Protein AF-A0A9J6AU09-F1 (afdb_monomer_lite)

Secondary structure (DSSP, 8-state):
-----------SSPPHHHHHHHTT-SSEEHHHHHHHHHSTT-S-HHHHHHHHHHHHIIIIIS---TTT-EE-HHHHHHHHSSGGGTS-HHHHHHHHHHHHHHHHHTT--S----SS-HHHHHHHHHHHS----TTSEEE---SS-GGGGEEESSS--S-HHHHTTS--

pLDDT: mean 73.73, std 17.38, range [27.89, 95.88]

Structure (mmCIF, N/CA/C/O backbone):
data_AF-A0A9J6AU09-F1
#
_entry.id   AF-A0A9J6AU09-F1
#
loop_
_atom_site.group_PDB
_atom_site.id
_atom_site.type_symbol
_atom_site.label_atom_id
_atom_site.label_alt_id
_atom_site.label_comp_id
_atom_site.label_asym_id
_atom_site.label_entity_id
_atom_site.label_seq_id
_atom_site.pdbx_PDB_ins_code
_atom_site.Cartn_x
_atom_site.Cartn_y
_atom_site.Cartn_z
_atom_site.occupancy
_atom_site.B_iso_or_equiv
_atom_site.auth_seq_id
_atom_site.auth_comp_id
_atom_site.auth_asym_id
_atom_site.auth_atom_id
_atom_site.pdbx_PDB_model_num
ATOM 1 N N . MET A 1 1 ? -4.269 -10.536 -23.812 1.00 27.89 1 MET A N 1
ATOM 2 C CA . MET A 1 1 ? -5.711 -10.287 -23.614 1.00 27.89 1 MET A CA 1
ATOM 3 C C . MET A 1 1 ? -5.839 -9.448 -22.351 1.00 27.89 1 MET A C 1
ATOM 5 O O . MET A 1 1 ? -5.627 -9.970 -21.268 1.00 27.89 1 MET A O 1
ATOM 9 N N . TRP A 1 2 ? -5.995 -8.131 -22.491 1.00 30.97 2 TRP A N 1
ATOM 10 C CA . TRP A 1 2 ? -5.995 -7.203 -21.355 1.00 30.97 2 TRP A CA 1
ATOM 11 C C . TRP A 1 2 ? -7.429 -7.041 -20.867 1.00 30.97 2 TRP A C 1
ATOM 13 O O . TRP A 1 2 ? -8.199 -6.270 -21.433 1.00 30.97 2 TRP A O 1
ATOM 23 N N . THR A 1 3 ? -7.816 -7.827 -19.869 1.00 30.56 3 THR A N 1
ATOM 24 C CA . THR A 1 3 ? -9.132 -7.715 -19.245 1.00 30.56 3 THR A CA 1
ATOM 25 C C . THR A 1 3 ? -9.200 -6.397 -18.483 1.00 30.56 3 THR A C 1
ATOM 27 O O . THR A 1 3 ? -8.351 -6.101 -17.642 1.00 30.56 3 THR A O 1
ATOM 30 N N . THR A 1 4 ? -10.199 -5.582 -18.804 1.00 34.25 4 THR A N 1
ATOM 31 C CA . THR A 1 4 ? -10.503 -4.323 -18.128 1.00 34.25 4 THR A CA 1
ATOM 32 C C . THR A 1 4 ? -10.828 -4.608 -16.661 1.00 34.25 4 THR A C 1
ATOM 34 O O . THR A 1 4 ? -11.941 -5.007 -16.324 1.00 34.25 4 THR A O 1
ATOM 37 N N . PHE A 1 5 ? -9.849 -4.435 -15.771 1.00 37.97 5 PHE A N 1
ATOM 38 C CA . PHE A 1 5 ? -10.085 -4.482 -14.332 1.00 37.97 5 PHE A CA 1
ATOM 39 C C . PHE A 1 5 ? -11.010 -3.320 -13.963 1.00 37.97 5 PHE A C 1
ATOM 41 O O . PHE A 1 5 ? -10.686 -2.158 -14.212 1.00 37.97 5 PHE A O 1
ATOM 48 N N . ARG A 1 6 ? -12.179 -3.626 -13.386 1.00 38.47 6 ARG A N 1
ATOM 49 C CA . ARG A 1 6 ? -13.040 -2.622 -12.749 1.00 38.47 6 ARG A CA 1
ATOM 50 C C . ARG A 1 6 ? -12.248 -1.994 -11.604 1.00 38.47 6 ARG A C 1
ATOM 52 O O . ARG A 1 6 ? -12.112 -2.578 -10.537 1.00 38.47 6 ARG A O 1
ATOM 59 N N . ILE A 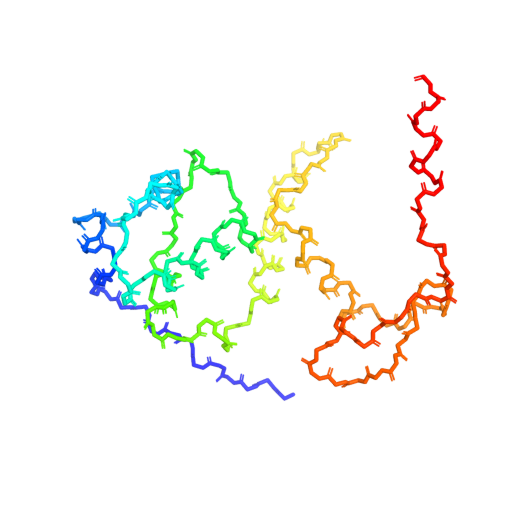1 7 ? -11.696 -0.814 -11.860 1.00 51.69 7 ILE A N 1
ATOM 60 C CA . ILE A 1 7 ? -11.048 0.024 -10.856 1.00 51.69 7 ILE A CA 1
ATOM 61 C C . ILE A 1 7 ? -12.131 0.460 -9.865 1.00 51.69 7 ILE A C 1
ATOM 63 O O . ILE A 1 7 ? -13.197 0.914 -10.286 1.00 51.69 7 ILE A O 1
ATOM 67 N N . CYS A 1 8 ? -11.856 0.325 -8.565 1.00 50.19 8 CYS A N 1
ATOM 68 C CA . CYS A 1 8 ? -12.672 0.887 -7.492 1.00 50.19 8 CYS A CA 1
ATOM 69 C C . CYS A 1 8 ? -13.097 2.318 -7.859 1.00 50.19 8 CYS A C 1
ATOM 71 O O . CYS A 1 8 ? -12.250 3.197 -8.053 1.00 50.19 8 CYS A O 1
ATOM 73 N N . VAL A 1 9 ? -14.408 2.545 -7.977 1.00 53.56 9 VAL A N 1
ATOM 74 C CA . VAL A 1 9 ? -14.971 3.876 -8.215 1.00 53.56 9 VAL A CA 1
ATOM 75 C C . VAL A 1 9 ? -14.502 4.765 -7.070 1.00 53.56 9 VAL A C 1
ATOM 77 O O . VAL A 1 9 ? -14.753 4.466 -5.903 1.00 53.56 9 VAL A O 1
ATOM 80 N N . ARG A 1 10 ? -13.777 5.842 -7.387 1.00 58.19 10 ARG A N 1
ATOM 81 C CA . ARG A 1 10 ? -13.406 6.851 -6.392 1.00 58.19 10 ARG A CA 1
ATOM 82 C C . ARG A 1 10 ? -14.696 7.442 -5.833 1.00 58.19 10 ARG A C 1
ATOM 84 O O . ARG A 1 10 ? -15.371 8.200 -6.521 1.00 58.19 10 ARG A O 1
ATOM 91 N N . SER A 1 11 ? -15.042 7.073 -4.606 1.00 63.94 11 SER A N 1
ATOM 92 C CA . SER A 1 11 ? -16.219 7.613 -3.936 1.00 63.94 11 SER A CA 1
ATOM 93 C C . SER A 1 11 ? -15.924 9.022 -3.422 1.00 63.94 11 SER A C 1
ATOM 95 O O . SER A 1 11 ? -14.887 9.243 -2.786 1.00 63.94 11 SER A O 1
ATOM 97 N N . ALA A 1 12 ? -16.844 9.956 -3.682 1.00 70.62 12 ALA A N 1
ATOM 98 C CA . ALA A 1 12 ? -16.834 11.297 -3.095 1.00 70.62 12 ALA A CA 1
ATOM 99 C C . ALA A 1 12 ? -17.125 11.270 -1.583 1.00 70.62 12 ALA A C 1
ATOM 101 O O . ALA A 1 12 ? -16.775 12.207 -0.869 1.00 70.62 12 ALA A O 1
ATOM 102 N N . ILE A 1 13 ? -17.730 10.184 -1.093 1.00 77.75 13 ILE A N 1
ATOM 103 C CA . ILE A 1 13 ? -18.074 9.997 0.316 1.00 77.75 13 ILE A CA 1
ATOM 104 C C . ILE A 1 13 ? -16.791 9.703 1.115 1.00 77.75 13 ILE A C 1
ATOM 106 O O . ILE A 1 13 ? -15.949 8.919 0.647 1.00 77.75 13 ILE A O 1
ATOM 110 N N . PRO A 1 14 ? -16.617 10.304 2.310 1.00 81.81 14 PRO A N 1
ATOM 111 C CA . PRO A 1 14 ? -15.534 9.963 3.225 1.00 81.81 14 PRO A CA 1
ATOM 112 C C . PRO A 1 14 ? -15.494 8.459 3.512 1.00 81.81 14 PRO A C 1
ATOM 114 O O . PRO A 1 14 ? -16.523 7.818 3.703 1.00 81.81 14 PRO A O 1
ATOM 117 N N . ASN A 1 15 ? -14.291 7.890 3.516 1.00 91.81 15 ASN A N 1
ATOM 118 C CA . ASN A 1 15 ? -14.109 6.480 3.837 1.00 91.81 15 ASN A CA 1
ATOM 119 C C . ASN A 1 15 ? -14.349 6.256 5.343 1.00 91.81 15 ASN A C 1
ATOM 121 O O . ASN A 1 15 ? -13.867 7.051 6.155 1.00 91.81 15 ASN A O 1
ATOM 125 N N . ARG A 1 16 ? -15.040 5.174 5.728 1.00 93.31 16 ARG A N 1
ATOM 126 C CA . ARG A 1 16 ? -15.410 4.920 7.130 1.00 93.31 16 ARG A CA 1
ATOM 127 C C . ARG A 1 16 ? -14.180 4.777 8.028 1.00 93.31 16 ARG A C 1
ATOM 129 O O . ARG A 1 16 ? -14.194 5.308 9.136 1.00 93.31 16 ARG A O 1
ATOM 136 N N . LEU A 1 17 ? -13.108 4.125 7.563 1.00 93.50 17 LEU A N 1
ATOM 137 C CA . LEU A 1 17 ? -11.857 3.997 8.328 1.00 93.50 17 LEU A CA 1
ATOM 138 C C . LEU A 1 17 ? -11.222 5.364 8.606 1.00 93.50 17 LEU A C 1
ATOM 140 O O . LEU A 1 17 ? -10.701 5.591 9.697 1.00 93.50 17 LEU A O 1
ATOM 144 N N . ILE A 1 18 ? -11.298 6.289 7.643 1.00 93.69 18 ILE A N 1
ATOM 145 C CA . ILE A 1 18 ? -10.812 7.661 7.830 1.00 93.69 18 ILE A CA 1
ATOM 146 C C . ILE A 1 18 ? -11.649 8.358 8.900 1.00 93.69 18 ILE A C 1
ATOM 148 O O . ILE A 1 18 ? -11.094 8.852 9.877 1.00 93.69 18 ILE A O 1
ATOM 152 N N . THR A 1 19 ? -12.976 8.334 8.758 1.00 93.38 19 THR A N 1
ATOM 153 C CA . THR A 1 19 ? -13.890 8.994 9.698 1.00 93.38 19 THR A CA 1
ATOM 154 C C . THR A 1 19 ? -13.751 8.455 11.119 1.00 93.38 19 THR A C 1
ATOM 156 O O . THR A 1 19 ? -13.687 9.235 12.065 1.00 93.38 19 THR A O 1
ATOM 159 N N . LYS A 1 20 ? -13.649 7.132 11.272 1.00 94.88 20 LYS A N 1
ATOM 160 C CA . LYS A 1 20 ? -13.580 6.457 12.572 1.00 94.88 20 LYS A CA 1
ATOM 161 C C . LYS A 1 20 ? -12.263 6.710 13.307 1.00 94.88 20 LYS A C 1
ATOM 163 O O . LYS A 1 20 ? -12.280 6.997 14.497 1.00 94.88 20 LYS A O 1
ATOM 168 N N . TYR A 1 21 ? -11.125 6.619 12.615 1.00 94.62 21 TYR A N 1
ATOM 169 C CA . TYR A 1 21 ? -9.806 6.638 13.266 1.00 94.62 21 TYR A CA 1
ATOM 170 C C . TYR A 1 21 ? -9.056 7.965 13.150 1.00 94.62 21 TYR A C 1
ATOM 172 O O . TYR A 1 21 ? -8.111 8.197 13.906 1.00 94.62 21 TYR A O 1
ATOM 180 N N . PHE A 1 22 ? -9.464 8.827 12.217 1.00 93.19 22 PHE A N 1
ATOM 181 C CA . PHE A 1 22 ? -8.798 10.092 11.902 1.00 93.19 22 PHE A CA 1
ATOM 182 C C . PHE A 1 22 ? -9.781 11.277 11.828 1.00 93.19 22 PHE A C 1
ATOM 184 O O . PHE A 1 22 ? -9.373 12.390 11.503 1.00 93.19 22 PHE A O 1
ATOM 191 N N . GLY A 1 23 ? -11.064 11.071 12.148 1.00 88.81 23 GLY A N 1
ATOM 192 C CA . GLY A 1 23 ? -12.079 12.123 12.190 1.00 88.81 23 GLY A CA 1
ATOM 193 C C . GLY A 1 23 ? -12.394 12.716 10.813 1.00 88.81 23 GLY A C 1
ATOM 194 O O . GLY A 1 23 ? -12.402 12.027 9.796 1.00 88.81 23 GLY A O 1
ATOM 195 N N . ALA A 1 24 ? -12.646 14.025 10.758 1.00 84.44 24 ALA A N 1
ATOM 196 C CA . ALA A 1 24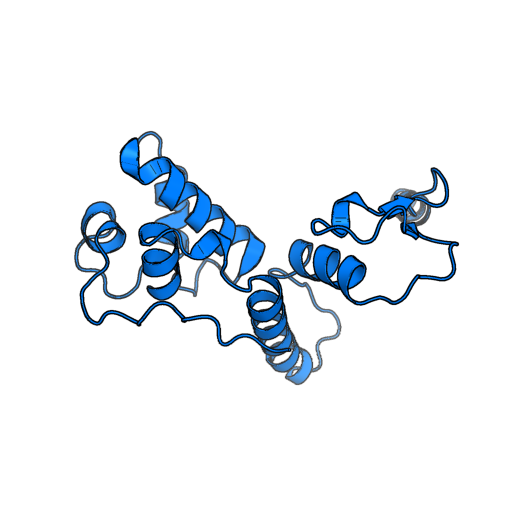 ? -13.032 14.732 9.531 1.00 84.44 24 ALA A CA 1
ATOM 197 C C . ALA A 1 24 ? -11.850 15.067 8.590 1.00 84.44 24 ALA A C 1
ATOM 199 O O . ALA A 1 24 ? -11.930 15.998 7.787 1.00 84.44 24 ALA A O 1
ATOM 200 N N . MET A 1 25 ? -10.728 14.344 8.682 1.00 84.75 25 MET A N 1
ATOM 201 C CA . MET A 1 25 ? -9.572 14.594 7.820 1.00 84.75 25 MET A CA 1
ATOM 202 C C . MET A 1 25 ? -9.877 14.249 6.360 1.00 84.75 25 MET A C 1
ATOM 204 O O . MET A 1 25 ? -10.305 13.148 6.028 1.00 84.75 25 MET A O 1
ATOM 208 N N . THR A 1 26 ? -9.561 15.175 5.455 1.00 81.12 26 THR A N 1
ATOM 209 C CA . THR A 1 26 ? -9.650 14.941 4.002 1.00 81.12 26 THR A CA 1
ATOM 210 C C . THR A 1 26 ? -8.448 14.164 3.461 1.00 81.12 26 THR A C 1
ATOM 212 O O . THR A 1 26 ? -8.542 13.488 2.437 1.00 81.12 26 THR A O 1
ATOM 215 N N . LYS A 1 27 ? -7.304 14.254 4.148 1.00 86.38 27 LYS A N 1
ATOM 216 C CA . LYS A 1 27 ? -6.060 13.542 3.843 1.00 86.38 27 LYS A CA 1
ATOM 217 C C . LYS A 1 27 ? -5.437 13.076 5.148 1.00 86.38 27 LYS A C 1
ATOM 219 O O . LYS A 1 27 ? -5.180 13.901 6.016 1.00 86.38 27 LYS A O 1
ATOM 224 N N . VAL A 1 28 ? -5.146 11.783 5.260 1.00 92.06 28 VAL A N 1
ATOM 225 C CA . VAL A 1 28 ? -4.476 11.222 6.440 1.00 92.06 28 VAL A CA 1
ATOM 226 C C . VAL A 1 28 ? -2.961 11.327 6.245 1.00 92.06 28 VAL A C 1
ATOM 228 O O . VAL A 1 28 ? -2.433 10.699 5.318 1.00 92.06 28 VAL A O 1
ATOM 231 N N . PRO A 1 29 ? -2.229 12.111 7.063 1.00 93.44 29 PRO A N 1
ATOM 232 C CA . PRO A 1 29 ? -0.773 12.149 7.002 1.00 93.44 29 PRO A CA 1
ATOM 233 C C . PRO A 1 29 ? -0.193 10.761 7.266 1.00 93.44 29 PRO A C 1
ATOM 235 O O . PRO A 1 29 ? -0.608 10.067 8.195 1.00 93.44 29 PRO A O 1
ATOM 238 N N . LYS A 1 30 ? 0.797 10.354 6.472 1.00 91.44 30 LYS A N 1
ATOM 239 C CA . LYS A 1 30 ? 1.389 9.021 6.593 1.00 91.44 30 LYS A CA 1
ATOM 240 C C . LYS A 1 30 ? 2.051 8.819 7.956 1.00 91.44 30 LYS A C 1
ATOM 242 O O . LYS A 1 30 ? 1.862 7.776 8.568 1.00 91.44 30 LYS A O 1
ATOM 247 N N . LEU A 1 31 ? 2.762 9.830 8.459 1.00 91.38 31 LEU A N 1
ATOM 248 C CA . LEU A 1 31 ? 3.353 9.799 9.799 1.00 91.38 31 LEU A CA 1
ATOM 249 C C . LEU A 1 31 ? 2.301 9.575 10.896 1.00 91.38 31 LEU A C 1
ATOM 251 O O . LEU A 1 31 ? 2.510 8.743 11.773 1.00 91.38 31 LEU A O 1
ATOM 255 N N . LEU A 1 32 ? 1.161 10.270 10.813 1.00 93.56 32 LEU A N 1
ATOM 256 C CA . LEU A 1 32 ? 0.063 10.120 11.769 1.00 93.56 32 LEU A CA 1
ATOM 257 C C . LEU A 1 32 ? -0.479 8.686 11.763 1.00 93.56 32 LEU A C 1
ATOM 259 O O . LEU A 1 32 ? -0.625 8.081 12.821 1.00 93.56 32 LEU A O 1
ATOM 263 N N . PHE A 1 33 ? -0.722 8.129 10.574 1.00 94.38 33 PHE A N 1
ATOM 264 C CA . PHE A 1 33 ? -1.166 6.744 10.430 1.00 94.38 33 PHE A CA 1
ATOM 265 C C . PHE A 1 33 ? -0.157 5.751 11.026 1.00 94.38 33 PHE A C 1
ATOM 267 O O . PHE A 1 33 ? -0.549 4.873 11.787 1.00 94.38 33 PHE A O 1
ATOM 274 N N . LEU A 1 34 ? 1.138 5.892 10.719 1.00 92.00 34 LEU A N 1
ATOM 275 C CA . LEU A 1 34 ? 2.168 4.966 11.203 1.00 92.00 34 LEU A CA 1
ATOM 276 C C . LEU A 1 34 ? 2.364 5.041 12.720 1.00 92.00 34 LEU A C 1
ATOM 278 O O . LEU A 1 34 ? 2.587 4.009 13.346 1.00 92.00 34 LEU A O 1
ATOM 282 N N . ASN A 1 35 ? 2.283 6.236 13.309 1.00 93.56 35 ASN A N 1
ATOM 283 C CA . ASN A 1 35 ? 2.349 6.395 14.761 1.00 93.56 35 ASN A CA 1
ATOM 284 C C . ASN A 1 35 ? 1.145 5.725 15.424 1.00 93.56 35 ASN A C 1
ATOM 286 O O . ASN A 1 35 ? 1.333 4.888 16.302 1.00 93.56 35 ASN A O 1
ATOM 290 N N . LYS A 1 36 ? -0.064 5.985 14.911 1.00 94.75 36 LYS A N 1
ATOM 291 C CA . LYS A 1 36 ? -1.283 5.326 15.386 1.00 94.75 36 LYS A CA 1
ATOM 292 C C . LYS A 1 36 ? -1.197 3.804 15.247 1.00 94.75 36 LYS A C 1
ATOM 294 O O . LYS A 1 36 ? -1.567 3.084 16.160 1.00 94.75 36 LYS A O 1
ATOM 299 N N . PHE A 1 37 ? -0.650 3.291 14.146 1.00 93.50 37 PHE A N 1
ATOM 300 C CA . PHE A 1 37 ? -0.499 1.848 13.940 1.00 93.50 37 PHE A CA 1
ATOM 301 C C . PHE A 1 37 ? 0.428 1.165 14.952 1.00 93.50 37 PHE A C 1
ATOM 303 O O . PHE A 1 37 ? 0.251 -0.015 15.236 1.00 93.50 37 PHE A O 1
ATOM 310 N N . LYS A 1 38 ? 1.392 1.894 15.522 1.00 91.62 38 LYS A N 1
ATOM 311 C CA . LYS A 1 38 ? 2.284 1.372 16.568 1.00 91.62 38 LYS A CA 1
ATOM 312 C C . LYS A 1 38 ? 1.668 1.414 17.965 1.00 91.62 38 LYS A C 1
ATOM 314 O O . LYS A 1 38 ? 2.161 0.725 18.852 1.00 91.62 38 LYS A O 1
ATOM 319 N N . GLU A 1 39 ? 0.636 2.226 18.173 1.00 93.25 39 GLU A N 1
ATOM 320 C CA . GLU A 1 39 ? -0.056 2.295 19.456 1.00 93.25 39 GLU A CA 1
ATOM 321 C C . GLU A 1 39 ? -0.845 0.996 19.697 1.00 93.25 39 GLU A C 1
ATOM 323 O O . GLU A 1 39 ? -1.603 0.557 18.823 1.00 93.25 39 GLU A O 1
ATOM 328 N N . PRO A 1 40 ? -0.702 0.368 20.876 1.00 88.56 40 PRO A N 1
ATOM 329 C CA . PRO A 1 40 ? -1.477 -0.816 21.211 1.00 88.56 40 PRO A CA 1
ATOM 330 C C . PRO A 1 40 ? -2.970 -0.473 21.237 1.00 88.56 40 PRO A C 1
ATOM 332 O O . PRO A 1 40 ? -3.372 0.563 21.761 1.00 88.56 40 PRO A O 1
ATOM 335 N N . ASN A 1 41 ? -3.801 -1.360 20.684 1.00 88.25 41 ASN A N 1
ATOM 336 C CA . ASN A 1 41 ? -5.263 -1.209 20.642 1.00 88.25 41 ASN A CA 1
ATOM 337 C C . ASN A 1 41 ? -5.775 0.058 19.930 1.00 88.25 41 ASN A C 1
ATOM 339 O O . ASN A 1 41 ? -6.891 0.504 20.180 1.00 88.25 41 ASN A O 1
ATOM 343 N N . SER A 1 42 ? -4.996 0.614 19.001 1.00 91.19 42 SER A N 1
ATOM 344 C CA . SER A 1 42 ? -5.386 1.797 18.222 1.00 91.19 42 SER A CA 1
ATOM 345 C C . SER A 1 42 ? -6.480 1.552 17.179 1.00 91.19 42 SER A C 1
ATOM 347 O O . SER A 1 42 ? -7.110 2.508 16.712 1.00 91.19 42 SER A O 1
ATOM 349 N N . PHE A 1 43 ? -6.701 0.283 16.832 1.00 95.00 43 PHE A N 1
ATOM 350 C CA . PHE A 1 43 ? -7.742 -0.190 15.929 1.00 95.00 43 PHE A CA 1
ATOM 351 C C . PHE A 1 43 ? -8.547 -1.304 16.592 1.00 95.00 43 PHE A C 1
ATOM 353 O O . PHE A 1 43 ? -8.000 -2.112 17.345 1.00 95.00 43 PHE A O 1
ATOM 360 N N . GLU A 1 44 ? -9.835 -1.360 16.266 1.00 95.31 44 GLU A N 1
ATOM 361 C CA . GLU A 1 44 ? -10.734 -2.426 16.716 1.00 95.31 44 GLU A CA 1
ATOM 362 C C . GLU A 1 44 ? -10.467 -3.718 15.941 1.00 95.31 44 GLU A C 1
ATOM 364 O O . GLU A 1 44 ? -9.959 -3.674 14.818 1.00 95.31 44 GLU A O 1
ATOM 369 N N . ASP A 1 45 ? -10.833 -4.865 16.517 1.00 93.62 45 ASP A N 1
ATOM 370 C CA . ASP A 1 45 ? -10.565 -6.191 15.944 1.00 93.62 45 ASP A CA 1
ATOM 371 C C . ASP A 1 45 ? -11.025 -6.343 14.494 1.00 93.62 45 ASP A C 1
ATOM 373 O O . ASP A 1 45 ? -10.257 -6.800 13.646 1.00 93.62 45 ASP A O 1
ATOM 377 N N . GLU A 1 46 ? -12.231 -5.872 14.184 1.00 93.88 46 GLU A N 1
ATOM 378 C CA . GLU A 1 46 ? -12.812 -5.943 12.838 1.00 93.88 46 GLU A CA 1
ATOM 379 C C . GLU A 1 46 ? -12.015 -5.148 11.788 1.00 93.88 46 GLU A C 1
ATOM 381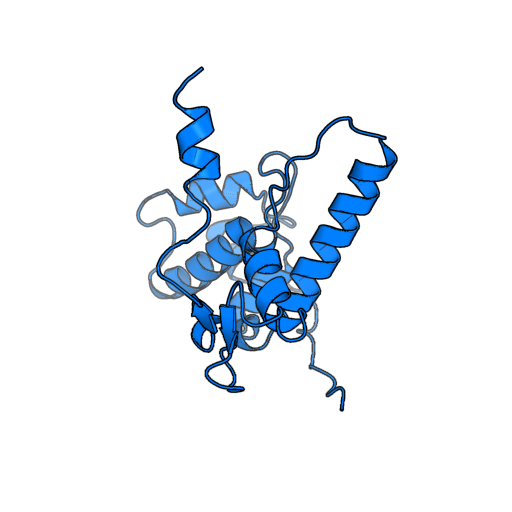 O O . GLU A 1 46 ? -12.017 -5.473 10.597 1.00 93.88 46 GLU A O 1
ATOM 386 N N . ASP A 1 47 ? -11.311 -4.101 12.224 1.00 95.88 47 ASP A N 1
ATOM 387 C CA . ASP A 1 47 ? -10.586 -3.169 11.363 1.00 95.88 47 ASP A CA 1
ATOM 388 C C . ASP A 1 47 ? -9.063 -3.384 11.406 1.00 95.88 47 ASP A C 1
ATOM 390 O O . ASP A 1 47 ? -8.348 -2.883 10.529 1.00 95.88 47 ASP A O 1
ATOM 394 N N . ARG A 1 48 ? -8.540 -4.154 12.372 1.00 94.25 48 ARG A N 1
ATOM 395 C CA . ARG A 1 48 ? -7.099 -4.428 12.531 1.00 94.25 48 ARG A CA 1
ATOM 396 C C . ARG A 1 48 ? -6.478 -4.995 11.262 1.00 94.25 48 ARG A C 1
ATOM 398 O O . ARG A 1 48 ? -5.449 -4.495 10.811 1.00 94.25 48 ARG A O 1
ATOM 405 N N . PHE A 1 49 ? -7.115 -5.990 10.650 1.00 94.81 49 PHE A N 1
ATOM 406 C CA . PHE A 1 49 ? -6.594 -6.619 9.437 1.00 94.81 49 PHE A CA 1
ATOM 407 C C . PHE A 1 49 ? -6.506 -5.630 8.263 1.00 94.81 49 PHE A C 1
ATOM 409 O O . PHE A 1 49 ? -5.458 -5.517 7.627 1.00 94.81 49 PHE A O 1
ATOM 416 N N . LYS A 1 50 ? -7.561 -4.840 8.021 1.00 95.56 50 LYS A N 1
ATOM 417 C CA . LYS A 1 50 ? -7.589 -3.820 6.955 1.00 95.56 50 LYS A CA 1
ATOM 418 C C . LYS A 1 50 ? -6.510 -2.757 7.163 1.00 95.56 50 LYS A C 1
ATOM 420 O O . LYS A 1 50 ? -5.815 -2.389 6.216 1.00 95.56 50 LYS A O 1
ATOM 425 N N . ASN A 1 51 ? -6.325 -2.300 8.402 1.00 95.31 51 ASN A N 1
ATOM 426 C CA . ASN A 1 51 ? -5.255 -1.364 8.746 1.00 95.31 51 ASN A CA 1
ATOM 427 C C . ASN A 1 51 ? -3.865 -2.005 8.614 1.00 95.31 51 ASN A C 1
ATOM 429 O O . ASN A 1 51 ? -2.933 -1.327 8.193 1.00 95.31 51 ASN A O 1
ATOM 433 N N . GLY A 1 52 ? -3.723 -3.305 8.886 1.00 95.19 52 GLY A N 1
ATOM 434 C CA . GLY A 1 52 ? -2.492 -4.064 8.641 1.00 95.19 52 GLY A CA 1
ATOM 435 C C . GLY A 1 52 ? -2.124 -4.122 7.159 1.00 95.19 52 GLY A C 1
ATOM 436 O O . GLY A 1 52 ? -0.985 -3.842 6.785 1.00 95.19 52 GLY A O 1
ATOM 437 N N . VAL A 1 53 ? -3.103 -4.386 6.291 1.00 94.88 53 VAL A N 1
ATOM 438 C CA . VAL A 1 53 ? -2.916 -4.325 4.834 1.00 94.88 53 VAL A CA 1
ATOM 439 C C . VAL A 1 53 ? -2.547 -2.904 4.394 1.00 94.88 53 VAL A C 1
ATOM 441 O O . VAL A 1 53 ? -1.619 -2.720 3.608 1.00 94.88 53 VAL A O 1
ATOM 444 N N . LEU A 1 54 ? -3.209 -1.877 4.934 1.00 94.75 54 LEU A N 1
ATOM 445 C CA . LEU A 1 54 ? -2.897 -0.482 4.620 1.00 94.75 54 LEU A CA 1
ATOM 446 C C . LEU A 1 54 ? -1.490 -0.073 5.088 1.00 94.75 54 LEU A C 1
ATOM 448 O O . LEU A 1 54 ? -0.778 0.643 4.376 1.00 94.75 54 LEU A O 1
ATOM 452 N N . TYR A 1 55 ? -1.057 -0.560 6.252 1.00 92.88 55 TYR A N 1
ATOM 453 C CA . TYR A 1 55 ? 0.312 -0.416 6.738 1.00 92.88 55 TYR A CA 1
ATOM 454 C C . TYR A 1 55 ? 1.303 -1.060 5.777 1.00 92.88 55 TYR A C 1
ATOM 456 O O . TYR A 1 55 ? 2.294 -0.424 5.411 1.00 92.88 55 TYR A O 1
ATOM 464 N N . PHE A 1 56 ? 1.007 -2.269 5.300 1.00 89.62 56 PHE A N 1
ATOM 465 C CA . PHE A 1 56 ? 1.854 -2.956 4.337 1.00 89.62 56 PHE A CA 1
ATOM 466 C C . PHE A 1 56 ? 1.975 -2.177 3.018 1.00 89.62 56 PHE A C 1
ATOM 468 O O . PHE A 1 56 ? 3.084 -1.890 2.565 1.00 89.62 56 PHE A O 1
ATOM 475 N N . ILE A 1 57 ? 0.844 -1.758 2.440 1.00 89.31 57 ILE A N 1
ATOM 476 C CA . ILE A 1 57 ? 0.800 -0.974 1.198 1.00 89.31 57 ILE A CA 1
ATOM 477 C C . ILE A 1 57 ? 1.600 0.322 1.357 1.00 89.31 57 ILE A C 1
ATOM 479 O O . ILE A 1 57 ? 2.503 0.604 0.568 1.00 89.31 57 ILE A O 1
ATOM 483 N N . SER A 1 58 ? 1.293 1.101 2.396 1.00 87.31 58 SER A N 1
ATOM 484 C CA . SER A 1 58 ? 1.894 2.420 2.596 1.00 87.31 58 SER A CA 1
ATOM 485 C C . SER A 1 58 ? 3.382 2.344 2.944 1.00 87.31 58 SER A C 1
ATOM 487 O O . SER A 1 58 ? 4.152 3.221 2.547 1.00 87.31 58 SER A O 1
ATOM 489 N N . THR A 1 59 ? 3.819 1.313 3.666 1.00 84.56 59 THR A N 1
ATOM 490 C CA . THR A 1 59 ? 5.212 1.178 4.111 1.00 84.56 59 THR 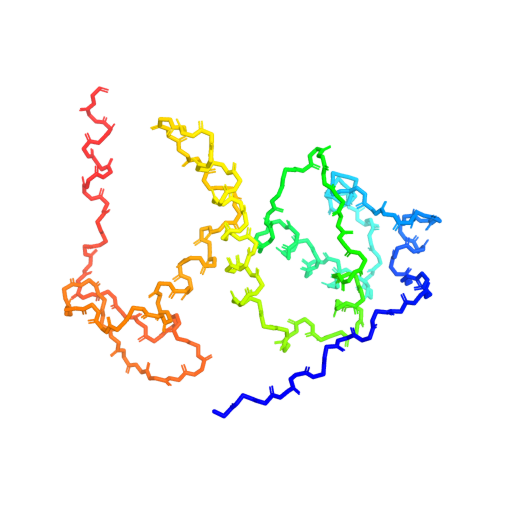A CA 1
ATOM 491 C C . THR A 1 59 ? 6.088 0.535 3.045 1.00 84.56 59 THR A C 1
ATOM 493 O O . THR A 1 59 ? 7.154 1.071 2.747 1.00 84.56 59 THR A O 1
ATOM 496 N N . PHE A 1 60 ? 5.638 -0.567 2.440 1.00 80.50 60 PHE A N 1
ATOM 497 C CA . PHE A 1 60 ? 6.478 -1.398 1.575 1.00 80.50 60 PHE A CA 1
ATOM 498 C C . PHE A 1 60 ? 6.210 -1.201 0.083 1.00 80.50 60 PHE A C 1
ATOM 500 O O . PHE A 1 60 ? 7.163 -1.184 -0.694 1.00 80.50 60 PHE A O 1
ATOM 507 N N . LEU A 1 61 ? 4.950 -1.034 -0.334 1.00 81.00 61 LEU A N 1
ATOM 508 C CA . LEU A 1 61 ? 4.609 -0.995 -1.764 1.00 81.00 61 LEU A CA 1
ATOM 509 C C . LEU A 1 61 ? 4.757 0.394 -2.374 1.00 81.00 61 LEU A C 1
ATOM 511 O O . LEU A 1 61 ? 5.263 0.534 -3.484 1.00 81.00 61 LEU A O 1
ATOM 515 N N . THR A 1 62 ? 4.319 1.428 -1.663 1.00 76.88 62 THR A N 1
ATOM 516 C CA . THR A 1 62 ? 4.323 2.794 -2.203 1.00 76.88 62 THR A CA 1
ATOM 517 C C . THR A 1 62 ? 5.526 3.605 -1.744 1.00 76.88 62 THR A C 1
ATOM 519 O O . THR A 1 62 ? 5.651 4.758 -2.156 1.00 76.88 62 THR A O 1
ATOM 522 N N . ALA A 1 63 ? 6.367 3.023 -0.866 1.00 67.06 63 ALA A N 1
ATOM 523 C CA . ALA A 1 63 ? 6.962 3.696 0.289 1.00 67.06 63 ALA A CA 1
ATOM 524 C C . ALA A 1 63 ? 6.707 5.205 0.275 1.00 67.06 63 ALA A C 1
ATOM 526 O O . ALA A 1 63 ? 5.578 5.524 0.542 1.00 67.06 63 ALA A O 1
ATOM 527 N N . SER A 1 64 ? 7.574 6.141 -0.087 1.00 72.50 64 SER A N 1
ATOM 528 C CA . SER A 1 64 ? 7.343 7.608 0.005 1.00 72.50 64 SER A CA 1
ATOM 529 C C . SER A 1 64 ? 7.732 8.222 1.343 1.00 72.50 64 SER A C 1
ATOM 531 O O . SER A 1 64 ? 7.606 7.607 2.404 1.00 72.50 64 SER A O 1
ATOM 533 N N . GLU A 1 65 ? 8.270 9.443 1.257 1.00 72.50 65 GLU A N 1
ATOM 534 C CA . GLU A 1 65 ? 8.823 10.194 2.384 1.00 72.50 65 GLU A CA 1
ATOM 535 C C . GLU A 1 65 ? 7.741 10.416 3.446 1.00 72.50 65 GLU A C 1
ATOM 537 O O . GLU A 1 65 ? 6.756 11.122 3.217 1.00 72.50 65 GLU A O 1
ATOM 542 N N . VAL A 1 66 ? 7.914 9.770 4.600 1.00 73.56 66 VAL A N 1
ATOM 543 C CA . VAL A 1 66 ? 6.887 9.661 5.646 1.00 73.56 66 VAL A CA 1
ATOM 544 C C . VAL A 1 66 ? 6.456 11.029 6.181 1.00 73.56 66 VAL A C 1
ATOM 546 O O . VAL A 1 66 ? 5.275 11.234 6.447 1.00 73.56 66 VAL A O 1
ATOM 549 N N . SER A 1 67 ? 7.389 11.977 6.282 1.00 72.31 67 SER A N 1
ATOM 550 C CA . SER A 1 67 ? 7.159 13.314 6.842 1.00 72.31 67 SER A CA 1
ATOM 551 C C . SER A 1 67 ? 6.381 14.264 5.926 1.00 72.31 67 SER A C 1
ATOM 553 O O . SER A 1 67 ? 5.846 15.255 6.410 1.00 72.31 67 SER A O 1
ATOM 555 N N . LYS A 1 68 ? 6.303 13.989 4.616 1.00 76.00 68 LYS A N 1
ATOM 556 C CA . LYS A 1 68 ? 5.741 14.927 3.620 1.00 76.00 68 LYS A CA 1
ATOM 557 C C . LYS A 1 68 ? 4.580 14.363 2.811 1.00 76.00 68 LYS A C 1
ATOM 559 O O . LYS A 1 68 ? 4.074 15.033 1.913 1.00 76.00 68 LYS A O 1
ATOM 564 N N . THR A 1 69 ? 4.174 13.125 3.076 1.00 86.06 69 THR A N 1
ATOM 565 C CA . THR A 1 69 ? 3.163 12.440 2.265 1.00 86.06 69 THR A CA 1
ATOM 566 C C . THR A 1 69 ? 1.935 12.063 3.079 1.00 86.06 69 THR A C 1
ATOM 568 O O . THR A 1 69 ? 1.994 11.839 4.287 1.00 86.06 69 THR A O 1
ATOM 571 N N . SER A 1 70 ? 0.794 12.030 2.397 1.00 91.38 70 SER A N 1
ATOM 572 C CA . SER A 1 70 ? -0.468 11.518 2.929 1.00 91.38 70 SER A CA 1
ATOM 573 C C . SER A 1 70 ? -0.794 10.202 2.243 1.00 91.38 70 SER A C 1
ATOM 575 O O . SER A 1 70 ? -0.416 9.999 1.088 1.00 91.38 70 SER A O 1
ATOM 577 N N . ILE A 1 71 ? -1.483 9.314 2.954 1.00 91.12 71 ILE A N 1
ATOM 578 C CA . ILE A 1 71 ? -1.985 8.074 2.369 1.00 91.12 71 ILE A CA 1
ATOM 579 C C . ILE A 1 71 ? -3.180 8.445 1.480 1.00 91.12 71 ILE A C 1
ATOM 581 O O . ILE A 1 71 ? -4.143 9.040 1.977 1.00 91.12 71 ILE A O 1
ATOM 585 N N . PRO A 1 72 ? -3.143 8.139 0.170 1.00 90.25 72 PRO A N 1
ATOM 586 C CA . PRO A 1 72 ? -4.272 8.389 -0.714 1.00 90.25 72 PRO A CA 1
ATOM 587 C C . PRO A 1 72 ? -5.543 7.709 -0.199 1.00 90.25 72 PRO A C 1
ATOM 589 O O . PRO A 1 72 ? -5.524 6.512 0.083 1.00 90.25 72 PRO A O 1
ATOM 592 N N . LYS A 1 73 ? -6.670 8.439 -0.176 1.00 91.25 73 LYS A N 1
ATOM 593 C CA . LYS A 1 73 ? -8.003 7.882 0.139 1.00 91.25 73 LYS A CA 1
ATOM 594 C C . LYS A 1 73 ? -8.299 6.607 -0.655 1.00 91.25 73 LYS A C 1
ATOM 596 O O . LYS A 1 73 ? -8.880 5.672 -0.127 1.00 91.25 73 LYS A O 1
ATOM 601 N N . PHE A 1 74 ? -7.829 6.557 -1.899 1.00 91.38 74 PHE A N 1
ATOM 602 C CA . PHE A 1 74 ? -7.945 5.387 -2.760 1.00 91.38 74 PHE A CA 1
ATOM 603 C C . PHE A 1 74 ? -7.475 4.086 -2.087 1.00 91.38 74 PHE A C 1
ATOM 605 O O . PHE A 1 74 ? -8.154 3.076 -2.217 1.00 91.38 74 PHE A O 1
ATOM 612 N N . TYR A 1 75 ? -6.368 4.096 -1.336 1.00 92.31 75 TYR A N 1
ATOM 613 C CA . TYR A 1 75 ? -5.913 2.884 -0.651 1.00 92.31 75 TYR A CA 1
ATOM 614 C C . TYR A 1 75 ? -6.820 2.505 0.523 1.00 92.31 75 TYR A C 1
ATOM 616 O O . TYR A 1 75 ? -6.997 1.316 0.759 1.00 92.31 75 TYR A O 1
ATOM 624 N N . PHE A 1 76 ? -7.450 3.472 1.201 1.00 93.94 76 PHE A N 1
ATOM 625 C CA . PHE A 1 76 ? -8.480 3.188 2.208 1.00 93.94 76 PHE A CA 1
ATOM 626 C C . PHE A 1 76 ? -9.712 2.526 1.578 1.00 93.94 76 PHE A C 1
ATOM 628 O O . PHE A 1 76 ? -10.161 1.484 2.049 1.00 93.94 76 PHE A O 1
ATOM 635 N N . ASP A 1 77 ? -10.206 3.074 0.464 1.00 93.31 77 ASP A N 1
ATOM 636 C CA . ASP A 1 77 ? -11.343 2.499 -0.268 1.00 93.31 77 ASP A CA 1
ATOM 637 C C . ASP A 1 77 ? -11.019 1.081 -0.780 1.00 93.31 77 ASP A C 1
ATOM 639 O O . ASP A 1 77 ? -11.858 0.178 -0.747 1.00 93.31 77 ASP A O 1
ATOM 643 N N . LEU A 1 78 ? -9.775 0.856 -1.207 1.00 93.56 78 LEU A N 1
ATOM 644 C CA . LEU A 1 78 ? -9.299 -0.431 -1.704 1.00 93.56 78 LEU A CA 1
ATOM 645 C C . LEU A 1 78 ? -9.211 -1.501 -0.601 1.00 93.56 78 LEU A C 1
ATOM 647 O O . LEU A 1 78 ? -9.607 -2.644 -0.836 1.00 93.56 78 LEU A O 1
ATOM 651 N N . VAL A 1 79 ? -8.713 -1.152 0.594 1.00 94.44 79 VAL A N 1
ATOM 652 C CA . VAL A 1 79 ? -8.674 -2.098 1.727 1.00 94.44 79 VAL A CA 1
ATOM 653 C C . VAL A 1 79 ? -10.061 -2.366 2.294 1.00 94.44 79 VAL A C 1
ATOM 655 O O . VAL A 1 79 ? -10.361 -3.500 2.657 1.00 94.44 79 VAL A O 1
ATOM 658 N N . GLU A 1 80 ? -10.933 -1.357 2.326 1.00 93.44 80 GLU A N 1
ATOM 659 C CA . GLU A 1 80 ? -12.288 -1.514 2.849 1.00 93.44 80 GLU A CA 1
ATOM 660 C C . GLU A 1 80 ? -13.174 -2.359 1.928 1.00 93.44 80 GLU A C 1
ATOM 662 O O . GLU A 1 80 ? -13.937 -3.189 2.414 1.00 93.44 80 GLU A O 1
ATOM 667 N N . SER A 1 81 ? -13.020 -2.212 0.610 1.00 92.38 81 SER A N 1
ATOM 668 C CA . SER A 1 81 ? -13.737 -3.017 -0.389 1.00 92.38 81 SER A CA 1
ATOM 669 C C . SER A 1 81 ? -13.165 -4.423 -0.603 1.00 92.38 81 SER A C 1
ATOM 671 O O . SER A 1 81 ? -13.771 -5.219 -1.317 1.00 92.38 81 SER A O 1
ATOM 673 N N . GLY A 1 82 ? -11.986 -4.736 -0.053 1.00 92.06 82 GLY A N 1
ATOM 674 C CA . GLY A 1 82 ? -11.302 -6.018 -0.272 1.00 92.06 82 GLY A CA 1
ATOM 675 C C . GLY A 1 82 ? -10.621 -6.166 -1.643 1.00 92.06 82 GLY A C 1
ATOM 676 O O . GLY A 1 82 ? -9.933 -7.157 -1.895 1.00 92.06 82 GLY A O 1
ATOM 677 N N . GLN A 1 83 ? -10.748 -5.170 -2.526 1.00 91.88 83 GLN A N 1
ATOM 678 C CA . GLN A 1 83 ? -10.209 -5.208 -3.893 1.00 91.88 83 GLN A CA 1
ATOM 679 C C . GLN A 1 83 ? -8.680 -5.117 -3.954 1.00 91.88 83 GLN A C 1
ATOM 681 O O . GLN A 1 83 ? -8.089 -5.295 -5.016 1.00 91.88 83 GLN A O 1
ATOM 686 N N . TYR A 1 84 ? -8.009 -4.885 -2.825 1.00 90.25 84 TYR A N 1
ATOM 687 C CA . TYR A 1 84 ? -6.549 -4.909 -2.749 1.00 90.25 84 TYR A CA 1
ATOM 688 C C . TYR A 1 84 ? -5.954 -6.264 -3.164 1.00 90.25 84 TYR A C 1
ATOM 690 O O . TYR A 1 84 ? -4.796 -6.308 -3.561 1.00 90.25 84 TYR A O 1
ATOM 698 N N . THR A 1 85 ? -6.718 -7.357 -3.096 1.00 86.25 85 THR A N 1
ATOM 699 C CA . THR A 1 85 ? -6.272 -8.702 -3.504 1.00 86.25 85 THR A CA 1
ATOM 700 C C . THR A 1 85 ? -6.146 -8.862 -5.020 1.00 86.25 85 THR A C 1
ATOM 702 O O . THR A 1 85 ? -5.269 -9.581 -5.488 1.00 86.25 85 THR A O 1
ATOM 705 N N . SER A 1 86 ? -6.991 -8.176 -5.791 1.00 85.06 86 SER A N 1
ATOM 706 C CA . SER A 1 86 ? -7.006 -8.207 -7.260 1.00 85.06 86 SER A CA 1
ATOM 707 C C . SER A 1 86 ? -6.425 -6.941 -7.895 1.00 85.06 86 SER A C 1
ATOM 709 O O . SER A 1 86 ? -6.349 -6.836 -9.120 1.00 85.06 86 SER A O 1
ATOM 711 N N . TYR A 1 87 ? -6.009 -5.971 -7.076 1.00 84.75 87 TYR A N 1
ATOM 712 C CA . TYR A 1 87 ? -5.395 -4.740 -7.549 1.00 84.75 87 TYR A CA 1
ATOM 713 C C . TYR A 1 87 ? -4.029 -5.024 -8.198 1.00 84.75 87 TYR A C 1
ATOM 715 O O . TYR A 1 87 ? -3.224 -5.765 -7.628 1.00 84.75 87 TYR A O 1
ATOM 723 N N . PRO A 1 88 ? -3.716 -4.426 -9.363 1.00 83.69 88 PRO A N 1
ATOM 724 C CA . PRO A 1 88 ? -2.467 -4.681 -10.078 1.00 83.69 88 PRO A CA 1
ATOM 725 C C . PRO A 1 88 ? -1.272 -3.958 -9.426 1.00 83.69 88 PRO A C 1
ATOM 727 O O . PRO A 1 88 ? -0.693 -3.034 -10.004 1.00 83.69 88 PRO A O 1
ATOM 730 N N . TRP A 1 89 ? -0.876 -4.388 -8.222 1.00 82.56 89 TRP A N 1
ATOM 731 C CA . TRP A 1 89 ? 0.211 -3.785 -7.440 1.00 82.56 89 TRP A CA 1
ATOM 732 C C . TRP A 1 89 ? 1.529 -3.696 -8.204 1.00 82.56 89 TRP A C 1
ATOM 734 O O . TRP A 1 89 ? 2.208 -2.680 -8.099 1.00 82.56 89 TRP A O 1
ATOM 744 N N . GLY A 1 90 ? 1.862 -4.700 -9.024 1.00 76.69 90 GLY A N 1
ATOM 745 C CA . GLY A 1 90 ? 3.069 -4.672 -9.856 1.00 76.69 90 GLY A CA 1
ATOM 746 C C . GLY A 1 90 ? 3.117 -3.450 -10.782 1.00 76.69 90 GLY A C 1
ATOM 747 O O . GLY A 1 90 ? 4.117 -2.733 -10.819 1.00 76.69 90 GLY A O 1
ATOM 748 N N . ILE A 1 91 ? 2.001 -3.141 -11.456 1.00 78.31 91 ILE A N 1
ATOM 749 C CA . ILE A 1 91 ? 1.892 -1.978 -12.351 1.00 78.31 91 ILE A CA 1
ATOM 750 C C . ILE A 1 91 ? 1.946 -0.670 -11.551 1.00 78.31 91 ILE A C 1
ATOM 752 O O . ILE A 1 91 ? 2.639 0.269 -11.950 1.00 78.31 91 ILE A O 1
ATOM 756 N N . GLU A 1 92 ? 1.233 -0.590 -10.425 1.00 83.50 92 GLU A N 1
ATOM 757 C CA . GLU A 1 92 ? 1.230 0.600 -9.564 1.00 83.50 92 GLU A CA 1
ATOM 758 C C . GLU A 1 92 ? 2.638 0.913 -9.034 1.00 83.50 92 GLU A C 1
ATOM 760 O O . GLU A 1 92 ? 3.135 2.028 -9.210 1.00 83.50 92 GLU A O 1
ATOM 765 N N . CYS A 1 93 ? 3.319 -0.077 -8.451 1.00 80.25 93 CYS A N 1
ATOM 766 C CA . CYS A 1 93 ? 4.673 0.068 -7.921 1.00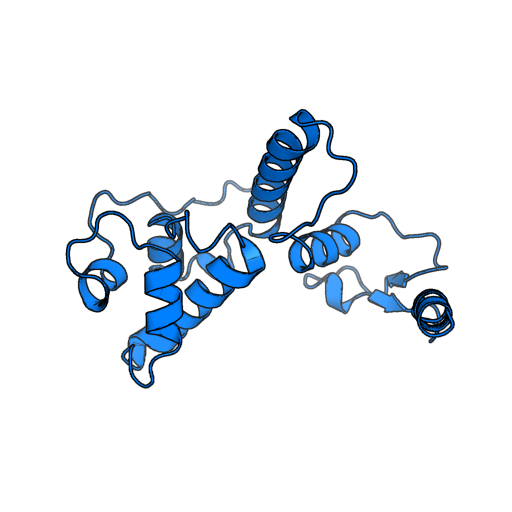 80.25 93 CYS A CA 1
ATOM 767 C C . CYS A 1 93 ? 5.679 0.462 -9.011 1.00 80.25 93 CYS A C 1
ATOM 769 O O . CYS A 1 93 ? 6.519 1.341 -8.788 1.00 80.25 93 CYS A O 1
ATOM 771 N N . PHE A 1 94 ? 5.572 -0.136 -10.204 1.00 76.50 94 PHE A N 1
ATOM 772 C CA . PHE A 1 94 ? 6.390 0.238 -11.357 1.00 76.50 94 PHE A CA 1
ATOM 773 C C . PHE A 1 94 ? 6.196 1.712 -11.730 1.00 76.50 94 PHE A C 1
ATOM 775 O O . PHE A 1 94 ? 7.169 2.455 -11.859 1.00 76.50 94 PHE A O 1
ATOM 782 N N . ARG A 1 95 ? 4.945 2.180 -11.836 1.00 80.56 95 ARG A N 1
ATOM 783 C CA . ARG A 1 95 ? 4.638 3.582 -12.172 1.00 80.56 95 ARG A CA 1
ATOM 784 C C . ARG A 1 95 ? 5.134 4.558 -11.111 1.00 80.56 95 ARG A C 1
ATOM 786 O O . ARG A 1 95 ? 5.699 5.597 -11.463 1.00 80.56 95 ARG A O 1
ATOM 793 N N . LEU A 1 96 ? 4.924 4.245 -9.831 1.00 80.38 96 LEU A N 1
ATOM 794 C CA . LEU A 1 96 ? 5.407 5.067 -8.719 1.00 80.38 96 LEU A CA 1
ATOM 795 C C . LEU A 1 96 ? 6.929 5.195 -8.758 1.00 80.38 96 LEU A C 1
ATOM 797 O O . LEU A 1 96 ? 7.464 6.293 -8.587 1.00 80.38 96 LEU A O 1
ATOM 801 N N . THR A 1 97 ? 7.619 4.107 -9.084 1.00 75.88 97 THR A N 1
ATOM 802 C CA . THR A 1 97 ? 9.076 4.129 -9.169 1.00 75.88 97 THR A CA 1
ATOM 803 C C . THR A 1 97 ? 9.565 4.850 -10.402 1.00 75.88 97 THR A C 1
ATOM 805 O O . THR A 1 97 ? 10.421 5.718 -10.271 1.00 75.88 97 THR A O 1
ATOM 808 N N . LEU A 1 98 ? 8.988 4.604 -11.576 1.00 78.06 98 LEU A N 1
ATOM 809 C CA . LEU A 1 98 ? 9.333 5.357 -12.778 1.00 78.06 98 LEU A CA 1
ATOM 810 C C . LEU A 1 98 ? 9.188 6.869 -12.540 1.00 78.06 98 LEU A C 1
ATOM 812 O O . LEU A 1 98 ? 10.062 7.648 -12.918 1.00 78.06 98 LEU A O 1
ATOM 816 N N . LYS A 1 99 ? 8.130 7.294 -11.837 1.00 79.88 99 LYS A N 1
ATOM 817 C CA . LYS A 1 99 ? 7.935 8.694 -11.437 1.00 79.88 99 LYS A CA 1
ATOM 818 C C . LYS A 1 99 ? 9.029 9.185 -10.482 1.00 79.88 99 LYS A C 1
ATOM 820 O O . LYS A 1 99 ? 9.552 10.284 -10.679 1.00 79.88 99 LYS A O 1
ATOM 825 N N . ALA A 1 100 ? 9.381 8.398 -9.465 1.00 75.12 100 ALA A N 1
ATOM 826 C CA . ALA A 1 100 ? 10.443 8.739 -8.521 1.00 75.12 100 ALA A CA 1
ATOM 827 C C . ALA A 1 100 ? 11.819 8.832 -9.207 1.00 75.12 100 ALA A C 1
ATOM 829 O O . ALA A 1 100 ? 12.542 9.802 -8.968 1.00 75.12 100 ALA A O 1
ATOM 830 N N . CYS A 1 101 ? 12.143 7.884 -10.093 1.00 73.56 101 CYS A N 1
ATOM 831 C CA . CYS A 1 101 ? 13.338 7.874 -10.935 1.00 73.56 101 CYS A CA 1
ATOM 832 C C . CYS A 1 101 ? 13.384 9.108 -11.822 1.00 73.56 101 CYS A C 1
ATOM 834 O O . CYS A 1 101 ? 14.341 9.863 -11.748 1.00 73.56 101 CYS A O 1
ATOM 836 N N . ASN A 1 102 ? 12.329 9.381 -12.591 1.00 74.81 102 ASN A N 1
ATOM 837 C CA . ASN A 1 102 ? 12.292 10.534 -13.488 1.00 74.81 102 ASN A CA 1
ATOM 838 C C . ASN A 1 102 ? 12.483 11.857 -12.741 1.00 74.81 102 ASN A C 1
ATOM 840 O O . ASN A 1 102 ? 13.191 12.736 -13.219 1.00 74.81 102 ASN A O 1
ATOM 844 N N . HIS A 1 103 ? 11.883 12.018 -11.560 1.00 71.88 103 HIS A N 1
ATOM 845 C CA . HIS A 1 103 ? 12.065 13.233 -10.767 1.00 71.88 103 HIS A CA 1
ATOM 846 C C . HIS A 1 103 ? 13.491 13.367 -10.213 1.00 71.88 103 HIS A C 1
ATOM 848 O O . HIS A 1 103 ? 14.041 14.465 -10.163 1.00 71.88 103 HIS A O 1
ATOM 854 N N . ARG A 1 104 ? 14.088 12.263 -9.754 1.00 70.62 104 ARG A N 1
ATOM 855 C CA . ARG A 1 104 ? 15.395 12.281 -9.087 1.00 70.62 104 ARG A CA 1
ATOM 856 C C . ARG A 1 104 ? 16.566 12.239 -10.075 1.00 70.62 104 ARG A C 1
ATOM 858 O O . ARG A 1 104 ? 17.517 12.974 -9.861 1.00 70.62 104 ARG A O 1
ATOM 865 N N . LEU A 1 105 ? 16.469 11.500 -11.178 1.00 70.50 105 LEU A N 1
ATOM 866 C CA . LEU A 1 105 ? 17.472 11.463 -12.252 1.00 70.50 105 LEU A CA 1
ATOM 867 C C . LEU A 1 105 ? 17.573 12.794 -13.000 1.00 70.50 105 LEU A C 1
ATOM 869 O O . LEU A 1 105 ? 18.672 13.207 -13.341 1.00 70.50 105 LEU A O 1
ATOM 873 N N . LYS A 1 106 ? 16.466 13.538 -13.144 1.00 69.25 106 LYS A N 1
ATOM 874 C CA . LYS A 1 106 ? 16.494 14.920 -13.663 1.00 69.25 106 LYS A CA 1
ATOM 875 C C . LYS A 1 106 ? 17.386 15.872 -12.857 1.00 69.25 106 LYS A C 1
ATOM 877 O O . LYS A 1 106 ? 17.703 16.950 -13.342 1.00 69.25 106 LYS A O 1
ATOM 882 N N . ARG A 1 107 ? 17.769 15.507 -11.629 1.00 68.25 107 ARG A N 1
ATOM 883 C CA . ARG A 1 107 ? 18.669 16.295 -10.776 1.00 68.25 107 ARG A CA 1
ATOM 884 C C . ARG A 1 107 ? 20.147 15.911 -10.928 1.00 68.25 107 ARG A C 1
ATOM 886 O O . ARG A 1 107 ? 20.945 16.399 -10.139 1.00 68.25 107 ARG A O 1
ATOM 893 N N . ASN A 1 108 ? 20.497 15.045 -11.889 1.00 69.75 108 ASN A N 1
ATOM 894 C CA . ASN A 1 108 ? 21.851 14.516 -12.118 1.00 69.75 108 ASN A CA 1
ATOM 895 C C . ASN A 1 108 ? 22.595 14.126 -10.821 1.00 69.75 108 ASN A C 1
ATOM 897 O O . ASN A 1 108 ? 23.699 14.612 -10.572 1.00 69.75 108 ASN A O 1
ATOM 901 N N . PRO A 1 109 ? 21.994 13.300 -9.945 1.00 73.56 109 PRO A N 1
ATOM 902 C CA . PRO A 1 109 ? 22.623 12.951 -8.682 1.00 73.56 109 PRO A CA 1
ATOM 903 C C . PRO A 1 109 ? 23.807 12.001 -8.910 1.00 73.56 109 PRO A C 1
ATOM 905 O O . PRO A 1 109 ? 23.739 11.108 -9.751 1.00 73.56 109 PRO A O 1
ATOM 908 N N . THR A 1 110 ? 24.864 12.140 -8.110 1.00 71.56 110 THR A N 1
ATOM 909 C CA . THR A 1 110 ? 26.023 11.227 -8.122 1.00 71.56 110 THR A CA 1
ATOM 910 C C . THR A 1 110 ? 25.701 9.845 -7.547 1.00 71.56 110 THR A C 1
ATOM 912 O O . THR A 1 110 ? 26.394 8.876 -7.833 1.00 71.56 110 THR A O 1
ATOM 915 N N . SER A 1 111 ? 24.641 9.733 -6.740 1.00 65.81 111 SER A N 1
ATOM 916 C CA . SER A 1 111 ? 24.123 8.467 -6.216 1.00 65.81 111 SER A CA 1
ATOM 917 C C . SER A 1 111 ? 22.631 8.568 -5.898 1.00 65.81 111 SER A C 1
ATOM 919 O O . SER A 1 111 ? 22.091 9.654 -5.667 1.00 65.81 111 SER A O 1
ATOM 921 N N . PHE A 1 112 ? 21.937 7.429 -5.889 1.00 64.62 112 PHE A N 1
ATOM 922 C CA . PHE A 1 112 ? 20.500 7.394 -5.663 1.00 64.62 112 PHE A CA 1
ATOM 923 C C . PHE A 1 112 ? 20.074 6.239 -4.757 1.00 64.62 112 PHE A C 1
ATOM 925 O O . PHE A 1 112 ? 20.301 5.075 -5.070 1.00 64.62 112 PHE A O 1
ATOM 932 N N . ARG A 1 113 ? 19.383 6.557 -3.653 1.00 64.44 113 ARG A N 1
ATOM 933 C CA . ARG A 1 113 ? 18.765 5.555 -2.776 1.00 64.44 113 ARG A CA 1
ATOM 934 C C . ARG A 1 113 ? 17.288 5.382 -3.114 1.00 64.44 113 ARG A C 1
ATOM 936 O O . ARG A 1 113 ? 16.476 6.304 -2.941 1.00 64.44 113 ARG A O 1
ATOM 943 N N . PHE A 1 114 ? 16.933 4.176 -3.541 1.00 63.53 114 PHE A N 1
ATOM 944 C CA . PHE A 1 114 ? 15.546 3.746 -3.645 1.00 63.53 114 PHE A CA 1
ATOM 945 C C . PHE A 1 114 ? 14.987 3.546 -2.239 1.00 63.53 114 PHE A C 1
ATOM 947 O O . PHE A 1 114 ? 15.526 2.775 -1.458 1.00 63.53 114 PHE A O 1
ATOM 954 N N . SER A 1 115 ? 13.914 4.255 -1.892 1.00 58.34 115 SER A N 1
ATOM 955 C CA . SER A 1 115 ? 13.196 3.998 -0.638 1.00 58.34 115 SER A CA 1
ATOM 956 C C . SER A 1 115 ? 11.910 3.197 -0.834 1.00 58.34 115 SER A C 1
ATOM 958 O O . SER A 1 115 ? 11.310 2.812 0.155 1.00 58.34 115 SER A O 1
ATOM 960 N N . GLN A 1 116 ? 11.476 2.963 -2.081 1.00 61.09 116 GLN A N 1
ATOM 961 C CA . GLN A 1 116 ? 10.070 2.662 -2.420 1.00 61.09 116 GLN A CA 1
ATOM 962 C C . GLN A 1 116 ? 9.897 1.436 -3.315 1.00 61.09 116 GLN A C 1
ATOM 964 O O . GLN A 1 116 ? 8.860 1.298 -3.952 1.00 61.09 116 GLN A O 1
ATOM 969 N N . PHE A 1 117 ? 10.927 0.590 -3.442 1.00 63.41 117 PHE A N 1
ATOM 970 C CA . PHE A 1 117 ? 10.967 -0.286 -4.612 1.00 63.41 117 PHE A CA 1
ATOM 971 C C . PHE A 1 117 ? 11.754 -1.590 -4.509 1.00 63.41 117 PHE A C 1
ATOM 973 O O . PHE A 1 117 ? 11.760 -2.335 -5.479 1.00 63.41 117 PHE A O 1
ATOM 980 N N . HIS A 1 118 ? 12.398 -1.923 -3.387 1.00 63.66 118 HIS A N 1
ATOM 981 C CA . HIS A 1 118 ? 13.212 -3.147 -3.363 1.00 63.66 118 HIS A CA 1
ATOM 982 C C . HIS A 1 118 ? 12.368 -4.407 -3.589 1.00 63.66 118 HIS A C 1
ATOM 984 O O . HIS A 1 118 ? 12.719 -5.214 -4.439 1.00 63.66 118 HIS A O 1
ATOM 990 N N . LEU A 1 119 ? 11.212 -4.526 -2.927 1.00 61.81 119 LEU A N 1
ATOM 991 C CA . LEU A 1 119 ? 10.370 -5.720 -3.047 1.00 61.81 119 LEU A CA 1
ATOM 992 C C . LEU A 1 119 ? 9.656 -5.804 -4.404 1.00 61.81 119 LEU A C 1
ATOM 994 O O . LEU A 1 119 ? 9.609 -6.863 -5.018 1.00 61.81 119 LEU A O 1
ATOM 998 N N . ALA A 1 120 ? 9.133 -4.683 -4.906 1.00 62.03 120 ALA A N 1
ATOM 999 C CA . ALA A 1 120 ? 8.470 -4.659 -6.206 1.00 62.03 120 ALA A CA 1
ATOM 1000 C C . ALA A 1 120 ? 9.460 -4.866 -7.361 1.00 62.03 120 ALA A C 1
ATOM 1002 O O . ALA A 1 120 ? 9.122 -5.575 -8.296 1.00 62.03 120 ALA A O 1
ATOM 1003 N N . LEU A 1 121 ? 10.682 -4.320 -7.288 1.00 66.69 121 LEU A N 1
ATOM 1004 C CA . LEU A 1 121 ? 11.731 -4.602 -8.270 1.00 66.69 121 LEU A CA 1
ATOM 1005 C C . LEU A 1 121 ? 12.225 -6.045 -8.162 1.00 66.69 121 LEU A C 1
ATOM 1007 O O . LEU A 1 121 ? 12.475 -6.645 -9.193 1.00 66.69 121 LEU A O 1
ATOM 1011 N N . GLN A 1 122 ? 12.313 -6.625 -6.959 1.00 67.19 122 GLN A N 1
ATOM 1012 C CA . GLN A 1 122 ? 12.586 -8.058 -6.797 1.00 67.19 122 GLN A CA 1
ATOM 1013 C C . GLN A 1 122 ? 11.516 -8.889 -7.511 1.00 67.19 122 GLN A C 1
ATOM 1015 O O . GLN A 1 122 ? 11.855 -9.687 -8.378 1.00 67.19 122 GLN A O 1
ATOM 1020 N N . ILE A 1 123 ? 10.232 -8.655 -7.222 1.00 63.78 123 ILE A N 1
ATOM 1021 C CA . ILE A 1 123 ? 9.118 -9.349 -7.887 1.00 63.78 123 ILE A CA 1
ATOM 1022 C C . ILE A 1 123 ? 9.191 -9.139 -9.405 1.00 63.78 123 ILE A C 1
ATOM 1024 O O . ILE A 1 123 ? 9.166 -10.106 -10.157 1.00 63.78 123 ILE A O 1
ATOM 1028 N N . TRP A 1 124 ? 9.361 -7.897 -9.859 1.00 67.88 124 TRP A N 1
ATOM 1029 C CA . TRP A 1 124 ? 9.364 -7.542 -11.278 1.00 67.88 124 TRP A CA 1
ATOM 1030 C C . TRP A 1 124 ? 10.572 -8.101 -12.037 1.00 67.88 124 TRP A C 1
ATOM 1032 O O . TRP A 1 124 ? 10.429 -8.564 -13.163 1.00 67.88 124 TRP A O 1
ATOM 1042 N N . PHE A 1 125 ? 11.748 -8.126 -11.413 1.00 65.94 125 PHE A N 1
ATOM 1043 C CA . PHE A 1 125 ? 12.943 -8.784 -11.938 1.00 65.94 125 PHE A CA 1
ATOM 1044 C C . PHE A 1 125 ? 12.676 -10.276 -12.174 1.00 65.94 125 PHE A C 1
ATOM 1046 O O . PHE A 1 125 ? 12.967 -10.780 -13.253 1.00 65.94 125 PHE A O 1
ATOM 1053 N N . TYR A 1 126 ? 12.014 -10.964 -11.238 1.00 59.16 126 TYR A N 1
ATOM 1054 C CA . TYR A 1 126 ? 11.609 -12.366 -11.421 1.00 59.16 126 TYR A CA 1
ATOM 1055 C C . TYR A 1 126 ? 10.425 -12.569 -12.389 1.00 59.16 126 TYR A C 1
ATOM 1057 O O . TYR A 1 126 ? 10.237 -13.674 -12.900 1.00 59.16 126 TYR A O 1
ATOM 1065 N N . GLU A 1 127 ? 9.599 -11.547 -12.637 1.00 56.88 127 GLU A N 1
ATOM 1066 C CA . GLU A 1 127 ? 8.458 -11.621 -13.564 1.00 56.88 127 GLU A CA 1
ATOM 1067 C C . GLU A 1 127 ? 8.825 -11.294 -15.019 1.00 56.88 127 GLU A C 1
ATOM 1069 O O . GLU A 1 127 ? 8.247 -11.882 -15.935 1.00 56.88 127 GLU A O 1
ATOM 1074 N N . CYS A 1 128 ? 9.746 -10.351 -15.241 1.00 59.88 128 CYS A N 1
ATOM 1075 C CA . CYS A 1 128 ? 10.029 -9.767 -16.556 1.00 59.88 128 CYS A CA 1
ATOM 1076 C C . CYS A 1 128 ? 11.372 -10.171 -17.153 1.00 59.88 128 CYS A C 1
ATOM 1078 O O . CYS A 1 128 ? 11.526 -10.101 -18.375 1.00 59.88 128 CYS A O 1
ATOM 1080 N N . CYS A 1 129 ? 12.345 -10.585 -16.345 1.00 56.53 129 CYS A N 1
ATOM 1081 C CA . CYS A 1 129 ? 13.585 -11.085 -16.905 1.00 56.53 129 CYS A CA 1
ATOM 1082 C C . CYS A 1 129 ? 13.331 -12.482 -17.480 1.00 56.53 129 CYS A C 1
ATOM 1084 O O . CYS A 1 129 ? 13.186 -13.468 -16.757 1.00 56.53 129 CYS A O 1
ATOM 1086 N N . HIS A 1 130 ? 13.242 -12.535 -18.813 1.00 51.69 130 HIS A N 1
ATOM 1087 C CA . HIS A 1 130 ? 13.406 -13.749 -19.617 1.00 51.69 130 HIS A CA 1
ATOM 1088 C C . HIS A 1 130 ? 14.587 -14.552 -19.053 1.00 51.69 130 HIS A C 1
ATOM 1090 O O . HIS A 1 130 ? 15.533 -13.896 -18.607 1.00 51.69 130 HIS A O 1
ATOM 1096 N N . PRO A 1 131 ? 14.517 -15.902 -19.011 1.00 53.25 131 PRO A N 1
ATOM 1097 C CA . PRO A 1 131 ? 15.358 -16.729 -18.156 1.00 53.25 131 PRO A CA 1
ATOM 1098 C C . PRO A 1 131 ? 16.779 -16.208 -18.223 1.00 53.25 131 PRO A C 1
ATOM 1100 O O . PRO A 1 131 ? 17.401 -16.232 -19.287 1.00 53.25 131 PRO A O 1
ATOM 1103 N N . PHE A 1 132 ? 17.247 -15.659 -17.098 1.00 54.50 132 PHE A N 1
ATOM 1104 C CA . PHE A 1 132 ? 18.669 -15.470 -16.914 1.00 54.50 132 PHE A CA 1
ATOM 1105 C C . PHE A 1 132 ? 19.282 -16.787 -17.342 1.00 54.50 132 PHE A C 1
ATOM 1107 O O . PHE A 1 132 ? 18.853 -17.834 -16.852 1.00 54.50 132 PHE A O 1
ATOM 1114 N N . ASP A 1 133 ? 20.194 -16.721 -18.312 1.00 54.84 133 ASP A N 1
ATOM 1115 C CA . ASP A 1 133 ? 21.131 -17.793 -18.617 1.00 54.84 133 ASP A CA 1
ATOM 1116 C C . ASP A 1 133 ? 21.392 -18.510 -17.291 1.00 54.84 133 ASP A C 1
ATOM 1118 O O . ASP A 1 133 ? 21.765 -17.802 -16.351 1.00 54.84 133 ASP A O 1
ATOM 1122 N N . ASN A 1 134 ? 21.009 -19.797 -17.171 1.00 61.09 134 ASN A N 1
ATOM 1123 C CA . ASN A 1 134 ? 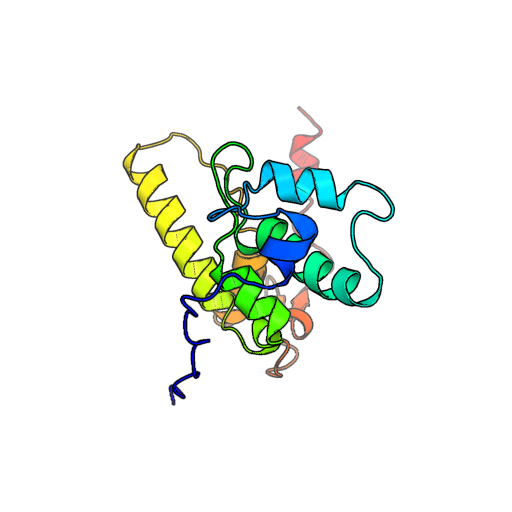20.638 -20.543 -15.937 1.00 61.09 134 ASN A CA 1
ATOM 1124 C C . ASN A 1 134 ? 21.681 -20.518 -14.785 1.00 61.09 134 ASN A C 1
ATOM 1126 O O . ASN A 1 134 ? 21.588 -21.256 -13.812 1.00 61.09 134 ASN A O 1
ATOM 1130 N N . LYS A 1 135 ? 22.692 -19.669 -14.910 1.00 62.56 135 LYS A N 1
ATOM 1131 C CA . LYS A 1 135 ? 23.748 -19.229 -14.014 1.00 62.56 135 LYS A CA 1
ATOM 1132 C C . LYS A 1 135 ? 23.272 -18.577 -12.720 1.00 62.56 135 LYS A C 1
ATOM 1134 O O . LYS A 1 135 ? 23.948 -18.786 -11.725 1.00 62.56 135 LYS A O 1
ATOM 1139 N N . ILE A 1 136 ? 22.172 -17.813 -12.685 1.00 62.44 136 ILE A N 1
ATOM 1140 C CA . ILE A 1 136 ? 21.746 -17.092 -11.456 1.00 62.44 136 ILE A CA 1
ATOM 1141 C C . ILE A 1 136 ? 20.551 -17.773 -10.778 1.00 62.44 136 ILE A C 1
ATOM 1143 O O . ILE A 1 136 ? 20.578 -18.051 -9.579 1.00 62.44 136 ILE A O 1
ATOM 1147 N N . ALA A 1 137 ? 19.495 -18.054 -11.538 1.00 64.88 137 ALA A N 1
ATOM 1148 C CA . ALA A 1 137 ? 18.281 -18.672 -11.023 1.00 64.88 137 ALA A CA 1
ATOM 1149 C C . ALA A 1 137 ? 17.652 -19.570 -12.088 1.00 64.88 137 ALA A C 1
ATOM 1151 O O . ALA A 1 137 ? 17.628 -19.227 -13.268 1.00 64.88 137 ALA A O 1
ATOM 1152 N N . ILE A 1 138 ? 17.127 -20.710 -11.653 1.00 67.56 138 ILE A N 1
ATOM 1153 C CA . ILE A 1 138 ? 16.489 -21.719 -12.493 1.00 67.56 138 ILE A CA 1
ATOM 1154 C C . ILE A 1 138 ? 14.978 -21.622 -12.288 1.00 67.56 138 ILE A C 1
ATOM 1156 O O . ILE A 1 138 ? 14.491 -21.724 -11.158 1.00 67.56 138 ILE A O 1
ATOM 1160 N N . CYS A 1 139 ? 14.230 -21.438 -13.379 1.00 69.19 139 CYS A N 1
ATOM 1161 C CA . CYS A 1 139 ? 12.770 -21.470 -13.352 1.00 69.19 139 CYS A CA 1
ATOM 1162 C C . CYS A 1 139 ? 12.289 -22.925 -13.243 1.00 69.19 139 CYS A C 1
ATOM 1164 O O . CYS A 1 139 ? 12.520 -23.737 -14.133 1.00 69.19 139 CYS A O 1
ATOM 1166 N N . VAL A 1 140 ? 11.617 -23.251 -12.145 1.00 70.31 140 VAL A N 1
ATOM 1167 C CA . VAL A 1 140 ? 11.083 -24.580 -11.821 1.00 70.31 140 VAL A CA 1
ATOM 1168 C C . VAL A 1 140 ? 9.661 -24.757 -12.349 1.00 70.31 140 VAL A C 1
ATOM 1170 O O . VAL A 1 140 ? 9.260 -25.877 -12.651 1.00 70.31 140 VAL A O 1
ATOM 1173 N N . ALA A 1 141 ? 8.883 -23.672 -12.455 1.00 70.06 141 ALA A N 1
ATOM 1174 C CA . ALA A 1 141 ? 7.495 -23.724 -12.912 1.00 70.06 141 ALA A CA 1
ATOM 1175 C C . ALA A 1 141 ? 6.968 -22.364 -13.419 1.00 70.06 141 ALA A C 1
ATOM 1177 O O . ALA A 1 141 ? 7.436 -21.297 -13.029 1.00 70.06 141 ALA A O 1
ATOM 1178 N N . MET A 1 142 ? 5.928 -22.377 -14.258 1.00 62.66 142 MET A N 1
ATOM 1179 C CA . MET A 1 142 ? 5.278 -21.157 -14.777 1.00 62.66 142 MET A CA 1
ATOM 1180 C C . MET A 1 142 ? 3.890 -20.897 -14.164 1.00 62.66 142 MET A C 1
ATOM 1182 O O . MET A 1 142 ? 2.983 -20.412 -14.836 1.00 62.66 142 MET A O 1
ATOM 1186 N N . VAL A 1 143 ? 3.717 -21.218 -12.879 1.00 66.06 143 VAL A N 1
ATOM 1187 C CA . VAL A 1 143 ? 2.455 -21.047 -12.128 1.00 66.06 143 VAL A CA 1
ATOM 1188 C C . VAL A 1 143 ? 2.339 -19.664 -11.469 1.00 66.06 143 VAL A C 1
ATOM 1190 O O . VAL A 1 143 ? 3.323 -18.936 -11.344 1.00 66.06 143 VAL A O 1
ATOM 1193 N N . THR A 1 144 ? 1.137 -19.299 -11.015 1.00 52.03 144 THR A N 1
ATOM 1194 C CA . THR A 1 144 ? 0.724 -17.935 -10.619 1.00 52.03 144 THR A CA 1
ATOM 1195 C C . THR A 1 144 ? 1.330 -17.358 -9.327 1.00 52.03 144 THR A C 1
ATOM 1197 O O . THR A 1 144 ? 0.870 -16.336 -8.832 1.00 52.03 144 THR A O 1
ATOM 1200 N N . THR A 1 145 ? 2.433 -17.906 -8.828 1.00 55.12 145 THR A N 1
ATOM 1201 C CA . THR A 1 145 ? 3.323 -17.241 -7.862 1.00 55.12 145 THR A CA 1
ATOM 1202 C C . THR A 1 145 ? 4.748 -17.337 -8.378 1.00 55.12 145 THR A C 1
ATOM 1204 O O . THR A 1 145 ? 5.528 -18.171 -7.920 1.00 55.12 145 THR A O 1
ATOM 1207 N N . ARG A 1 146 ? 5.084 -16.498 -9.369 1.00 62.00 146 ARG A N 1
ATOM 1208 C CA . ARG A 1 146 ? 6.350 -16.614 -10.112 1.00 62.00 146 ARG A CA 1
ATOM 1209 C C . ARG A 1 146 ? 7.567 -16.603 -9.195 1.00 62.00 146 ARG A C 1
ATOM 1211 O O . ARG A 1 146 ? 8.467 -17.386 -9.437 1.00 62.00 146 ARG A O 1
ATOM 1218 N N . ILE A 1 147 ? 7.550 -15.827 -8.108 1.00 59.69 147 ILE A N 1
ATOM 1219 C CA . ILE A 1 147 ? 8.641 -15.764 -7.120 1.00 59.69 147 ILE A CA 1
ATOM 1220 C C . ILE A 1 147 ? 8.973 -17.118 -6.469 1.00 59.69 147 ILE A C 1
ATOM 1222 O O . ILE A 1 147 ? 10.138 -17.395 -6.214 1.00 59.69 147 ILE A O 1
ATOM 1226 N N . LEU A 1 148 ? 7.975 -17.979 -6.241 1.00 61.19 148 LEU A N 1
ATOM 1227 C CA . LEU A 1 148 ? 8.162 -19.299 -5.620 1.00 61.19 148 LEU A CA 1
ATOM 1228 C C . LEU A 1 148 ? 8.602 -20.366 -6.623 1.00 61.19 148 LEU A C 1
ATOM 1230 O O . LEU A 1 148 ? 8.957 -21.477 -6.240 1.00 61.19 148 LEU A O 1
ATOM 1234 N N . ASN A 1 149 ? 8.586 -20.031 -7.910 1.00 67.19 149 ASN A N 1
ATOM 1235 C CA . ASN A 1 149 ? 8.952 -20.953 -8.965 1.00 67.19 149 ASN A CA 1
ATOM 1236 C C . ASN A 1 149 ? 10.410 -20.802 -9.396 1.00 67.19 149 ASN A C 1
ATOM 1238 O O . ASN A 1 149 ? 10.774 -21.323 -10.445 1.00 67.19 149 ASN A O 1
ATOM 1242 N N . TRP A 1 150 ? 11.239 -20.086 -8.641 1.00 64.44 150 TRP A N 1
ATOM 1243 C CA . TRP A 1 150 ? 12.663 -19.957 -8.926 1.00 64.44 150 TRP A CA 1
ATOM 1244 C C . TRP A 1 150 ? 13.471 -20.628 -7.820 1.00 64.44 150 TRP A C 1
ATOM 1246 O O . TRP A 1 150 ? 13.186 -20.461 -6.637 1.00 64.44 150 TRP A O 1
ATOM 1256 N N . LYS A 1 151 ? 14.484 -21.398 -8.214 1.00 68.38 151 LYS A N 1
ATOM 1257 C CA . LYS A 1 151 ? 15.526 -21.926 -7.324 1.00 68.38 151 LYS A CA 1
ATOM 1258 C C . LYS A 1 151 ? 16.847 -21.270 -7.697 1.00 68.38 151 LYS A C 1
ATOM 1260 O O . LYS A 1 151 ? 17.063 -20.955 -8.866 1.00 68.38 151 LYS A O 1
ATOM 1265 N N . THR A 1 152 ? 17.730 -21.056 -6.731 1.00 64.50 152 THR A N 1
ATOM 1266 C CA . THR A 1 152 ? 19.093 -20.616 -7.040 1.00 64.50 152 THR A CA 1
ATOM 1267 C C . THR A 1 152 ? 19.817 -21.739 -7.782 1.00 64.50 152 THR A C 1
ATOM 1269 O O . THR A 1 152 ? 19.607 -22.917 -7.496 1.00 64.50 152 THR A O 1
ATOM 1272 N N . SER A 1 153 ? 20.618 -21.384 -8.786 1.00 61.12 153 SER A N 1
ATOM 1273 C CA . SER A 1 153 ? 21.348 -22.358 -9.611 1.00 61.12 153 SER A CA 1
ATOM 1274 C C . SER A 1 153 ? 22.437 -23.100 -8.827 1.00 61.12 153 SER A C 1
ATOM 1276 O O . SER A 1 153 ? 22.793 -24.204 -9.217 1.00 61.12 153 SER A O 1
ATOM 1278 N N . ASN A 1 154 ? 22.920 -22.504 -7.726 1.00 60.50 154 ASN A N 1
ATOM 1279 C CA . ASN A 1 154 ? 23.836 -23.047 -6.720 1.00 60.50 154 ASN A CA 1
ATOM 1280 C C . ASN A 1 154 ? 23.655 -22.288 -5.382 1.00 60.50 154 ASN A C 1
ATOM 1282 O O . ASN A 1 154 ? 23.048 -21.216 -5.355 1.00 60.50 154 ASN A O 1
ATOM 1286 N N . GLU A 1 155 ? 24.198 -22.811 -4.273 1.00 52.62 155 GLU A N 1
ATOM 1287 C CA . GLU A 1 155 ? 24.169 -22.207 -2.915 1.00 52.62 155 GLU A CA 1
ATOM 1288 C C . GLU A 1 155 ? 24.848 -20.827 -2.809 1.00 52.62 155 GLU A C 1
ATOM 1290 O O . GLU A 1 155 ? 24.762 -20.148 -1.786 1.00 52.62 155 GLU A O 1
ATOM 1295 N N . ILE A 1 156 ? 25.509 -20.384 -3.875 1.00 51.69 156 ILE A N 1
ATOM 1296 C CA . ILE A 1 156 ? 26.251 -19.132 -3.921 1.00 51.69 156 ILE A CA 1
ATOM 1297 C C . ILE A 1 156 ? 25.277 -18.021 -4.303 1.00 51.69 156 ILE A C 1
ATOM 1299 O O . ILE A 1 156 ? 25.222 -17.539 -5.434 1.00 51.69 156 ILE A O 1
ATOM 1303 N N . ILE A 1 157 ? 24.480 -17.599 -3.329 1.00 50.16 157 ILE A N 1
ATOM 1304 C CA . ILE A 1 157 ? 24.016 -16.217 -3.340 1.00 50.16 157 ILE A CA 1
ATOM 1305 C C . ILE A 1 157 ? 25.296 -15.369 -3.323 1.00 50.16 157 ILE A C 1
ATOM 1307 O O . ILE A 1 157 ? 26.169 -15.622 -2.494 1.00 50.16 157 ILE A O 1
ATOM 1311 N N . PHE A 1 158 ? 25.425 -14.408 -4.244 1.00 50.41 158 PHE A N 1
ATOM 1312 C CA . PHE A 1 158 ? 26.518 -13.429 -4.304 1.00 50.41 158 PHE A CA 1
ATOM 1313 C C . PHE A 1 158 ? 26.544 -12.569 -3.019 1.00 50.41 158 PHE A C 1
ATOM 1315 O O . PHE A 1 158 ? 26.150 -11.407 -3.009 1.00 50.41 158 PHE A O 1
ATOM 1322 N N . PHE A 1 159 ? 26.953 -13.162 -1.900 1.00 46.94 159 PHE A N 1
ATOM 1323 C CA . PHE A 1 159 ? 27.320 -12.487 -0.658 1.00 46.94 159 PHE A CA 1
ATOM 1324 C C . PHE A 1 159 ? 28.838 -12.411 -0.510 1.00 46.94 159 PHE A C 1
ATOM 1326 O O . PHE A 1 159 ? 29.315 -11.684 0.355 1.00 46.94 159 PHE A O 1
ATOM 1333 N N . ASP A 1 160 ? 29.612 -13.116 -1.336 1.00 47.25 160 ASP A N 1
ATOM 1334 C CA . ASP A 1 160 ? 31.074 -13.060 -1.257 1.00 47.25 160 ASP A CA 1
ATOM 1335 C C . ASP A 1 160 ? 31.609 -11.659 -1.602 1.00 47.25 160 ASP A C 1
ATOM 1337 O O . ASP A 1 160 ? 32.551 -11.195 -0.963 1.00 47.25 160 ASP A O 1
ATOM 1341 N N . ASP A 1 161 ? 30.921 -10.915 -2.474 1.00 48.97 161 ASP A N 1
ATOM 1342 C CA . ASP A 1 161 ? 31.213 -9.497 -2.734 1.00 48.97 161 ASP A CA 1
ATOM 1343 C C . ASP A 1 161 ? 30.898 -8.593 -1.523 1.00 48.97 161 ASP A C 1
ATOM 1345 O O . ASP A 1 161 ? 31.517 -7.546 -1.342 1.00 48.97 161 ASP A O 1
ATOM 1349 N N . LEU A 1 162 ? 29.963 -9.001 -0.655 1.00 43.53 162 LEU A N 1
ATOM 1350 C CA . LEU A 1 162 ? 29.646 -8.301 0.597 1.00 43.53 162 LEU A CA 1
ATOM 1351 C C . LEU A 1 162 ? 30.633 -8.657 1.718 1.00 43.53 162 LEU A C 1
ATOM 1353 O O . LEU A 1 162 ? 30.921 -7.805 2.555 1.00 43.53 162 LEU A O 1
ATOM 1357 N N . LYS A 1 163 ? 31.222 -9.860 1.697 1.00 44.16 163 LYS A N 1
ATOM 1358 C CA . LYS A 1 163 ? 32.311 -10.244 2.613 1.00 44.16 163 LYS A CA 1
ATOM 1359 C C . LYS A 1 163 ? 33.606 -9.472 2.342 1.00 44.16 163 LYS A C 1
ATOM 1361 O O . LYS A 1 163 ? 34.381 -9.252 3.266 1.00 44.16 163 LYS A O 1
ATOM 1366 N N . GLN A 1 164 ? 33.838 -9.016 1.107 1.00 47.50 164 GLN A N 1
ATOM 1367 C CA . GLN A 1 164 ? 35.001 -8.175 0.785 1.00 47.50 164 GLN A CA 1
ATOM 1368 C C . GLN A 1 164 ? 34.885 -6.727 1.296 1.00 47.50 164 GLN A C 1
ATOM 1370 O O . GLN A 1 164 ? 35.883 -6.011 1.309 1.00 47.50 164 GLN A O 1
ATOM 1375 N N . LEU A 1 165 ? 33.702 -6.290 1.746 1.00 46.62 165 LEU A N 1
ATOM 1376 C CA . LEU A 1 165 ? 33.486 -4.945 2.297 1.00 46.62 165 LEU A CA 1
ATOM 1377 C C . LEU A 1 165 ? 33.645 -4.866 3.825 1.00 46.62 165 LEU A C 1
ATOM 1379 O O . LEU A 1 165 ? 33.672 -3.761 4.358 1.00 46.62 165 LEU A O 1
ATOM 1383 N N . GLU A 1 166 ? 33.789 -5.996 4.524 1.00 41.84 166 GLU A N 1
ATOM 1384 C CA . GLU A 1 166 ? 34.089 -6.036 5.968 1.00 41.84 166 GLU A CA 1
ATOM 1385 C C . GLU A 1 166 ? 35.595 -6.094 6.276 1.00 41.84 166 GLU A C 1
ATOM 1387 O O . GLU A 1 166 ? 35.993 -6.080 7.439 1.00 41.84 166 GLU A O 1
ATOM 1392 N N . ILE A 1 167 ? 36.450 -6.103 5.247 1.00 47.25 167 ILE A N 1
ATOM 1393 C CA . ILE A 1 167 ? 37.907 -5.999 5.391 1.00 47.25 167 ILE A CA 1
ATOM 1394 C C . ILE A 1 167 ? 38.392 -4.771 4.614 1.00 47.25 167 ILE A C 1
ATOM 1396 O O . ILE A 1 167 ? 39.043 -4.876 3.572 1.00 47.25 167 ILE A O 1
ATOM 1400 N N . ARG A 1 168 ? 38.054 -3.580 5.112 1.00 38.00 168 ARG A N 1
ATOM 1401 C CA . ARG A 1 168 ? 38.814 -2.359 4.833 1.00 38.00 168 ARG A CA 1
ATOM 1402 C C . ARG A 1 168 ? 38.676 -1.337 5.945 1.00 38.00 168 ARG A C 1
ATOM 1404 O O . ARG A 1 168 ? 37.531 -1.105 6.385 1.00 38.00 168 ARG A O 1
#

InterPro domains:
  IPR015410 Domain of unknown function DUF1985 [PF09331] (17-99)

Radius of gyration: 19.59 Å; chains: 1; bounding box: 57×41×45 Å

Organism: Solanum commersonii (NCBI:txid4109)

Sequence (168 aa):
MWTTFRICVRSAIPNRLITKYFGAMTKVPKLLFLNKFKEPNSFEDEDRFKNGVLYFISTFLTASEVSKTSIPKFYFDLVESGQYTSYPWGIECFRLTLKACNHRLKRNPTSFRFSQFHLALQIWFYECCHPFDNKIAICVAMVTTRILNWKTSNEIIFFDDLKQLEIR

Foldseek 3Di:
DDPPPPQQDPDPDQQPCCCPQVNPDPFAQQLNLVVLLPDPPSDDPVCNVLSVVLCCCDCAQLPDDRRPDTRDSSSSSCSVVVVVVVDPSLVVSVVSVVVVCVVVVVVVDPDDDDRHPPVSVVQVCLVPPDDDPPQAWDQQDDDDRSNVRIDGSDPDPPCVVVVVVVPD